Protein AF-A0A2T3MSB3-F1 (afdb_monomer_lite)

Sequence (90 aa):
MINNNIVKINLKDGIKDLLETYRDGIFEMSGGGIEYSSSREAYINKSQLVWFNIDEEKMTIAMSFGDVRSTLQFPDHGGEFQRIKRELTR

pLDDT: mean 81.86, std 17.31, range [40.16, 96.75]

Organism: NCBI:txid266810

Radius of gyration: 12.41 Å; chains: 1; bounding box: 30×26×35 Å

Structure (mmCIF, N/CA/C/O backbone):
data_AF-A0A2T3MSB3-F1
#
_entry.id   AF-A0A2T3MSB3-F1
#
loop_
_atom_site.group_PDB
_atom_site.id
_atom_site.type_symbol
_atom_site.label_atom_id
_atom_site.label_alt_id
_atom_site.label_comp_id
_atom_site.label_asym_id
_atom_site.label_entity_id
_atom_site.label_seq_id
_atom_site.pdbx_PDB_ins_code
_atom_site.Cartn_x
_atom_site.Cartn_y
_atom_site.Cartn_z
_atom_site.occupancy
_atom_site.B_iso_or_equiv
_atom_site.auth_seq_id
_atom_site.auth_comp_id
_atom_site.auth_asym_id
_atom_site.auth_atom_id
_atom_site.pdbx_PDB_model_num
ATOM 1 N N . MET A 1 1 ? -11.976 3.824 -21.592 1.00 40.16 1 MET A N 1
ATOM 2 C CA . MET A 1 1 ? -12.082 2.617 -20.745 1.00 40.16 1 MET A CA 1
ATOM 3 C C . MET A 1 1 ? -11.333 2.901 -19.458 1.00 40.16 1 MET A C 1
ATOM 5 O O . MET A 1 1 ? -10.168 3.260 -19.540 1.00 40.16 1 MET A O 1
ATOM 9 N N . ILE A 1 2 ? -12.000 2.846 -18.305 1.00 45.50 2 ILE A N 1
ATOM 10 C CA . ILE A 1 2 ? -11.326 3.003 -17.009 1.00 45.50 2 ILE A CA 1
ATOM 11 C C . ILE A 1 2 ? -10.523 1.722 -16.779 1.00 45.50 2 ILE A C 1
ATOM 13 O O . ILE A 1 2 ? -11.073 0.625 -16.857 1.00 45.50 2 ILE A O 1
ATOM 17 N N . ASN A 1 3 ? -9.213 1.853 -16.588 1.00 54.78 3 ASN A N 1
ATOM 18 C CA . ASN A 1 3 ? -8.343 0.714 -16.335 1.00 54.78 3 ASN A CA 1
ATOM 19 C C . ASN A 1 3 ? -8.527 0.275 -14.872 1.00 54.78 3 ASN A C 1
ATOM 21 O O . ASN A 1 3 ? -7.876 0.812 -13.981 1.00 54.78 3 ASN A O 1
ATOM 25 N N . ASN A 1 4 ? -9.430 -0.682 -14.624 1.00 69.62 4 ASN A N 1
ATOM 26 C CA . ASN A 1 4 ? -9.749 -1.209 -13.283 1.00 69.62 4 ASN A CA 1
ATOM 27 C C . ASN A 1 4 ? -8.566 -1.918 -12.587 1.00 69.62 4 ASN A C 1
ATOM 29 O O . ASN A 1 4 ? -8.697 -2.379 -11.454 1.00 69.62 4 ASN A O 1
ATOM 33 N N . ASN A 1 5 ? -7.419 -2.029 -13.260 1.00 86.19 5 ASN A N 1
ATOM 34 C CA . ASN A 1 5 ? -6.216 -2.640 -12.711 1.00 86.19 5 ASN A CA 1
ATOM 35 C C . ASN A 1 5 ? -5.332 -1.653 -11.945 1.00 86.19 5 ASN A C 1
ATOM 37 O O . ASN A 1 5 ? -4.408 -2.103 -11.276 1.00 86.19 5 ASN A O 1
ATOM 41 N N . ILE A 1 6 ? -5.594 -0.342 -12.015 1.00 90.88 6 ILE A N 1
ATOM 42 C CA . ILE A 1 6 ? -4.828 0.654 -11.259 1.00 90.88 6 ILE A CA 1
ATOM 43 C C . ILE A 1 6 ? -5.601 1.089 -10.016 1.00 90.88 6 ILE A C 1
ATOM 45 O O . ILE A 1 6 ? -6.705 1.623 -10.111 1.00 90.88 6 ILE A O 1
ATOM 49 N N . VAL A 1 7 ? -4.989 0.917 -8.848 1.00 91.81 7 VAL A N 1
ATOM 50 C CA . VAL A 1 7 ? -5.497 1.407 -7.568 1.00 91.81 7 VAL A CA 1
ATOM 51 C C . VAL A 1 7 ? -4.690 2.631 -7.168 1.00 91.81 7 VAL A C 1
ATOM 53 O O . VAL A 1 7 ? -3.507 2.542 -6.854 1.00 91.81 7 VAL A O 1
ATOM 56 N N . LYS A 1 8 ? -5.344 3.789 -7.167 1.00 92.25 8 LYS A N 1
ATOM 57 C CA . LYS A 1 8 ? -4.786 5.023 -6.612 1.00 92.25 8 LYS A CA 1
ATOM 58 C C . LYS A 1 8 ? -4.949 5.035 -5.092 1.00 92.25 8 LYS A C 1
ATOM 60 O O . LYS A 1 8 ? -6.016 4.662 -4.602 1.00 92.25 8 LYS A O 1
ATOM 65 N N . ILE A 1 9 ? -3.943 5.523 -4.374 1.00 90.38 9 ILE A N 1
ATOM 66 C CA . ILE A 1 9 ? -3.930 5.734 -2.921 1.00 90.38 9 ILE A CA 1
ATOM 67 C C . ILE A 1 9 ? -3.455 7.155 -2.633 1.00 90.38 9 ILE A C 1
ATOM 69 O O . ILE A 1 9 ? -2.454 7.602 -3.197 1.00 90.38 9 ILE A O 1
ATOM 73 N N . ASN A 1 10 ? -4.157 7.866 -1.754 1.00 88.62 10 ASN A N 1
ATOM 74 C CA . ASN A 1 10 ? -3.735 9.189 -1.305 1.00 88.62 10 ASN A CA 1
ATOM 75 C C . ASN A 1 10 ? -2.866 9.082 -0.042 1.00 88.62 10 ASN A C 1
ATOM 77 O O . ASN A 1 10 ? -3.364 8.782 1.037 1.00 88.62 10 ASN A O 1
ATOM 81 N N . LEU A 1 11 ? -1.567 9.371 -0.148 1.00 85.25 11 LEU A N 1
ATOM 82 C CA . LEU A 1 11 ? -0.641 9.284 0.989 1.00 85.25 11 LEU A CA 1
ATOM 83 C C . LEU A 1 11 ? -0.706 10.510 1.914 1.00 85.25 11 LEU A C 1
ATOM 85 O O . LEU A 1 11 ? -0.033 10.552 2.945 1.00 85.25 11 LEU A O 1
ATOM 89 N N . LYS A 1 12 ? -1.492 11.539 1.566 1.00 80.25 12 LYS A N 1
ATOM 90 C CA . LYS A 1 12 ? -1.681 12.725 2.422 1.00 80.25 12 LYS A CA 1
ATOM 91 C C . LYS A 1 12 ? -2.453 12.413 3.700 1.00 80.25 12 LYS A C 1
ATOM 93 O O . LYS A 1 12 ? -2.270 13.125 4.683 1.00 80.25 12 LYS A O 1
ATOM 98 N N . ASP A 1 13 ? -3.219 11.328 3.720 1.00 78.19 13 ASP A N 1
ATOM 99 C CA . ASP A 1 13 ? -4.071 10.939 4.847 1.00 78.19 13 ASP A CA 1
ATOM 100 C C . ASP A 1 13 ? -3.288 10.183 5.935 1.00 78.19 13 ASP A C 1
ATOM 102 O O . ASP A 1 13 ? -3.818 9.309 6.602 1.00 78.19 13 ASP A O 1
ATOM 106 N N . GLY A 1 14 ? -1.994 10.476 6.102 1.00 83.81 14 GLY A N 1
ATOM 107 C CA . GLY A 1 14 ? -1.139 9.843 7.111 1.00 83.81 14 GLY A CA 1
ATOM 108 C C . GLY A 1 14 ? -0.627 8.444 6.752 1.00 83.81 14 GLY A C 1
ATOM 109 O O . GLY A 1 14 ? 0.075 7.844 7.566 1.00 83.81 14 GLY A O 1
ATOM 110 N N . ILE A 1 15 ? -0.928 7.945 5.548 1.00 89.50 15 ILE A N 1
ATOM 111 C CA . ILE A 1 15 ? -0.420 6.665 5.042 1.00 89.50 15 ILE A CA 1
ATOM 112 C C . ILE A 1 15 ? 1.072 6.795 4.721 1.00 89.50 15 ILE A C 1
ATOM 114 O O . ILE A 1 15 ? 1.512 7.782 4.125 1.00 89.50 15 ILE A O 1
ATOM 118 N N . LYS A 1 16 ? 1.853 5.790 5.113 1.00 88.38 16 LYS A N 1
ATOM 119 C CA . LYS A 1 16 ? 3.302 5.722 4.885 1.00 88.38 16 LYS A CA 1
ATOM 120 C C . LYS A 1 16 ? 3.656 4.404 4.221 1.00 88.38 16 LYS A C 1
ATOM 122 O O . LYS A 1 16 ? 3.119 3.380 4.626 1.00 88.38 16 LYS A O 1
ATOM 127 N N . ASP A 1 17 ? 4.584 4.400 3.274 1.00 86.19 17 ASP A N 1
ATOM 128 C CA . ASP A 1 17 ? 5.250 3.154 2.895 1.00 86.19 17 ASP A CA 1
ATOM 129 C C . ASP A 1 17 ? 6.433 2.919 3.843 1.00 86.19 17 ASP A C 1
ATOM 131 O O . ASP A 1 17 ? 7.319 3.757 3.979 1.00 86.19 17 ASP A O 1
ATOM 135 N N . LEU A 1 18 ? 6.437 1.786 4.540 1.00 82.44 18 LEU A N 1
ATOM 136 C CA . LEU A 1 18 ? 7.487 1.405 5.484 1.00 82.44 18 LEU A CA 1
ATOM 137 C C . LEU A 1 18 ? 8.756 0.889 4.795 1.00 82.44 18 LEU A C 1
ATOM 139 O O . LEU A 1 18 ? 9.793 0.770 5.446 1.00 82.44 18 LEU A O 1
ATOM 143 N N . LEU A 1 19 ? 8.675 0.561 3.503 1.00 71.06 19 LEU A N 1
ATOM 144 C CA . LEU A 1 19 ? 9.805 0.122 2.683 1.00 71.06 19 LEU A CA 1
ATOM 145 C C . LEU A 1 19 ? 10.303 1.212 1.729 1.00 71.06 19 LEU A C 1
ATOM 147 O O . LEU A 1 19 ? 11.247 0.952 0.979 1.00 71.06 19 LEU A O 1
ATOM 151 N N . GLU A 1 20 ? 9.739 2.428 1.794 1.00 54.88 20 GLU A N 1
ATOM 152 C CA . GLU A 1 20 ? 10.323 3.617 1.169 1.00 54.88 20 GLU A CA 1
ATOM 153 C C . GLU A 1 20 ? 11.746 3.787 1.710 1.00 54.88 20 GLU A C 1
ATOM 155 O O . GLU A 1 20 ? 11.999 4.340 2.783 1.00 54.88 20 GLU A O 1
ATOM 160 N N . THR A 1 21 ? 12.718 3.278 0.959 1.00 44.66 21 THR A N 1
ATOM 161 C CA . THR A 1 21 ? 14.106 3.633 1.184 1.00 44.66 21 THR A CA 1
ATOM 162 C C . THR A 1 21 ? 14.207 5.068 0.699 1.00 44.66 21 THR A C 1
ATOM 164 O O . THR A 1 21 ? 14.280 5.314 -0.501 1.00 44.66 21 THR A O 1
ATOM 167 N N . TYR A 1 22 ? 14.133 6.013 1.633 1.00 41.09 22 TYR A N 1
ATOM 168 C CA . TYR A 1 22 ? 14.361 7.437 1.415 1.00 41.09 22 TYR A CA 1
ATOM 169 C C . TYR A 1 22 ? 15.771 7.615 0.819 1.00 41.09 22 TYR A C 1
ATOM 171 O O . TYR A 1 22 ? 16.752 7.757 1.546 1.00 41.09 22 TYR A O 1
ATOM 179 N N . ARG A 1 23 ? 15.902 7.510 -0.507 1.00 40.75 23 ARG A N 1
ATOM 180 C CA . ARG A 1 23 ? 17.130 7.811 -1.246 1.00 40.75 23 ARG A CA 1
ATOM 181 C C . ARG A 1 23 ? 16.938 9.159 -1.932 1.00 40.75 23 ARG A C 1
ATOM 183 O O . ARG A 1 23 ? 16.216 9.275 -2.913 1.00 40.75 23 ARG A O 1
ATOM 190 N N . ASP A 1 24 ? 17.565 10.176 -1.351 1.00 40.38 24 ASP A N 1
ATOM 191 C CA . ASP A 1 24 ? 17.968 11.422 -2.011 1.00 40.38 24 ASP A CA 1
ATOM 192 C C . ASP A 1 24 ? 16.885 12.264 -2.710 1.00 40.38 24 ASP A C 1
ATOM 194 O O . ASP A 1 24 ? 17.172 12.987 -3.659 1.00 40.38 24 ASP A O 1
ATOM 198 N N . GLY A 1 25 ? 15.645 12.259 -2.210 1.00 43.56 25 GLY A N 1
ATOM 199 C CA . GLY A 1 25 ? 14.654 13.282 -2.577 1.00 43.56 25 GLY A CA 1
ATOM 200 C C . GLY A 1 25 ? 14.150 13.229 -4.025 1.00 43.56 25 GLY A C 1
ATOM 201 O O . GLY A 1 25 ? 13.507 14.180 -4.470 1.00 43.56 25 GLY A O 1
ATOM 202 N N . ILE A 1 26 ? 14.391 12.129 -4.743 1.00 42.22 26 ILE A N 1
ATOM 203 C CA . ILE A 1 26 ? 13.828 11.870 -6.070 1.00 42.22 26 ILE A CA 1
ATOM 204 C C . ILE A 1 26 ? 12.864 10.687 -5.944 1.00 42.22 26 ILE A C 1
ATOM 206 O O . ILE A 1 26 ? 13.272 9.554 -5.701 1.00 42.22 26 ILE A O 1
ATOM 210 N N . PHE A 1 27 ? 11.565 10.956 -6.101 1.00 48.28 27 PHE A N 1
ATOM 211 C CA . PHE A 1 27 ? 10.519 9.933 -6.185 1.00 48.28 27 PHE A CA 1
ATOM 212 C C . PHE A 1 27 ? 10.552 9.269 -7.570 1.00 48.28 27 PHE A C 1
ATOM 214 O O . PHE A 1 27 ? 9.654 9.466 -8.378 1.00 48.28 27 PHE A O 1
ATOM 221 N N . GLU A 1 28 ? 11.600 8.505 -7.869 1.00 41.84 28 GLU A N 1
ATOM 222 C CA . GLU A 1 28 ? 11.649 7.654 -9.062 1.00 41.84 28 GLU A CA 1
ATOM 223 C C . GLU A 1 28 ? 12.041 6.229 -8.659 1.00 41.84 28 GLU A C 1
ATOM 225 O O . GLU A 1 28 ? 13.174 5.789 -8.834 1.00 41.84 28 GLU A O 1
ATOM 230 N N . MET A 1 29 ? 11.081 5.474 -8.115 1.00 46.44 29 MET A N 1
ATOM 231 C CA . MET A 1 29 ? 11.121 4.017 -8.245 1.00 46.44 29 MET A CA 1
ATOM 232 C C . MET A 1 29 ? 10.439 3.651 -9.558 1.00 46.44 29 MET A C 1
ATOM 234 O O . MET A 1 29 ? 9.225 3.481 -9.632 1.00 46.44 29 MET A O 1
ATOM 23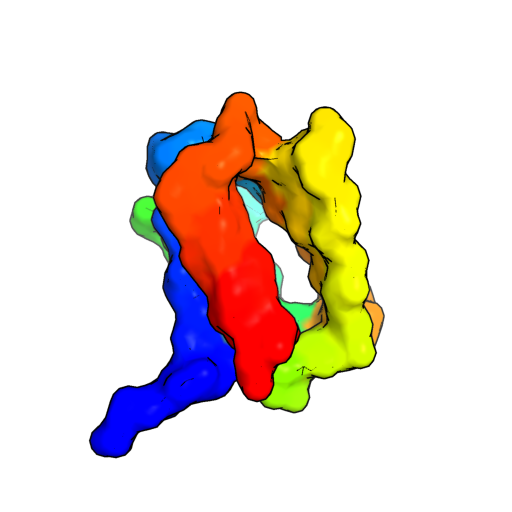8 N N . SER A 1 30 ? 11.233 3.576 -10.620 1.00 44.47 30 SER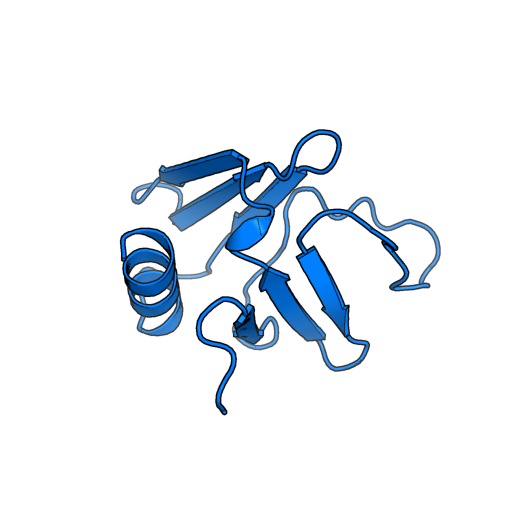 A N 1
ATOM 239 C CA . SER A 1 30 ? 10.792 3.070 -11.912 1.00 44.47 30 SER A CA 1
ATOM 240 C C . SER A 1 30 ? 10.685 1.544 -11.881 1.00 44.47 30 SER A C 1
ATOM 242 O O . SER A 1 30 ? 11.692 0.857 -11.715 1.00 44.47 30 SER A O 1
ATOM 244 N N . GLY A 1 31 ? 9.476 1.034 -12.125 1.00 54.06 31 GLY A N 1
ATOM 245 C CA . GLY A 1 31 ? 9.242 -0.309 -12.658 1.00 54.06 31 GLY A CA 1
ATOM 246 C C . GLY A 1 31 ? 9.097 -1.419 -11.620 1.00 54.06 31 GLY A C 1
ATOM 247 O O . GLY A 1 31 ?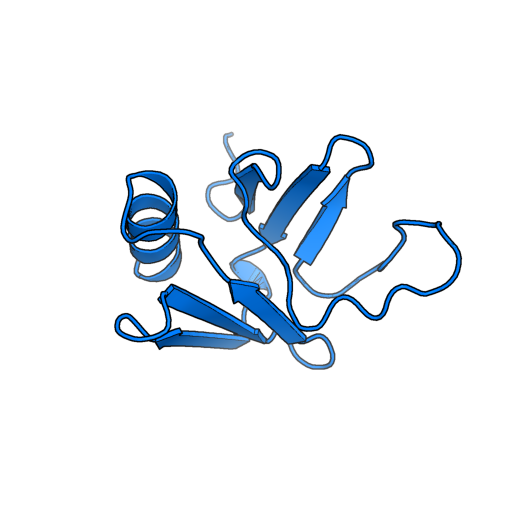 10.038 -2.155 -11.350 1.00 54.06 31 GLY A O 1
ATOM 248 N N . GLY A 1 32 ? 7.886 -1.609 -11.102 1.00 65.50 32 GLY A N 1
ATOM 249 C CA . GLY A 1 32 ? 7.563 -2.808 -10.326 1.00 65.50 32 GLY A CA 1
ATOM 250 C C . GLY A 1 32 ? 6.209 -2.728 -9.648 1.00 65.50 32 GLY A C 1
ATOM 251 O O . GLY A 1 32 ? 6.127 -2.853 -8.435 1.00 65.50 32 GLY A O 1
ATOM 252 N N . GLY A 1 33 ? 5.155 -2.454 -10.416 1.00 79.88 33 GLY A N 1
ATOM 253 C CA . GLY A 1 33 ? 3.767 -2.546 -9.965 1.00 79.88 33 GLY A CA 1
ATOM 254 C C . GLY A 1 33 ? 3.288 -1.507 -8.949 1.00 79.88 33 GLY A C 1
ATOM 255 O O . GLY A 1 33 ? 2.090 -1.473 -8.678 1.00 79.88 33 GLY A O 1
ATOM 256 N N . ILE A 1 34 ? 4.157 -0.631 -8.443 1.00 86.62 34 ILE A N 1
ATOM 257 C CA . ILE A 1 34 ? 3.787 0.539 -7.645 1.00 86.62 34 ILE A CA 1
ATOM 258 C C . ILE A 1 34 ? 4.606 1.757 -8.076 1.00 86.62 34 ILE A C 1
ATOM 260 O O . ILE A 1 34 ? 5.813 1.661 -8.280 1.00 86.62 34 ILE A O 1
ATOM 264 N N . GLU A 1 35 ? 3.938 2.896 -8.223 1.00 86.62 35 GLU A N 1
ATOM 265 C CA . GLU A 1 35 ? 4.547 4.173 -8.595 1.00 86.62 35 GLU A CA 1
ATOM 266 C C . GLU A 1 35 ? 4.103 5.272 -7.633 1.00 86.62 35 GLU A C 1
ATOM 268 O O . GLU A 1 35 ? 2.960 5.282 -7.171 1.00 86.62 35 GLU A O 1
ATOM 273 N N . TYR A 1 36 ? 4.996 6.221 -7.365 1.00 85.31 36 TYR A N 1
ATOM 274 C CA . TYR A 1 36 ? 4.758 7.336 -6.455 1.00 85.31 36 TYR A CA 1
ATOM 275 C C . TYR A 1 36 ? 4.800 8.656 -7.213 1.00 85.31 36 TYR A C 1
ATOM 277 O O . TYR A 1 36 ? 5.698 8.891 -8.015 1.00 85.31 36 TYR A O 1
ATOM 285 N N . SER A 1 37 ? 3.841 9.539 -6.946 1.00 83.81 37 SER A N 1
ATOM 286 C CA . SER A 1 37 ? 3.841 10.890 -7.502 1.00 83.81 37 SER A CA 1
ATOM 287 C C . SER A 1 37 ? 4.372 11.908 -6.495 1.00 83.81 37 SER A C 1
ATOM 289 O O . SER A 1 37 ? 4.178 11.788 -5.282 1.00 83.81 37 SER A O 1
ATOM 291 N N . SER A 1 38 ? 4.946 12.998 -7.010 1.00 80.81 38 SER A N 1
ATOM 292 C CA . SER A 1 38 ? 5.352 14.166 -6.213 1.00 80.81 38 SER A CA 1
ATOM 293 C C . SER A 1 38 ? 4.193 14.807 -5.435 1.00 80.81 38 SER A C 1
ATOM 295 O O . SER A 1 38 ? 4.409 15.539 -4.472 1.00 80.81 38 SER A O 1
ATOM 297 N N . SER A 1 39 ? 2.946 14.503 -5.812 1.00 84.25 39 SER A N 1
ATOM 298 C CA . SER A 1 39 ? 1.738 14.949 -5.115 1.00 84.25 39 SER A CA 1
ATOM 299 C C . SER A 1 39 ? 1.356 14.070 -3.923 1.00 84.25 39 SER A C 1
ATOM 301 O O . SER A 1 39 ? 0.265 14.254 -3.386 1.00 84.25 39 SER A O 1
ATOM 303 N N . ARG A 1 40 ? 2.241 13.169 -3.473 1.00 84.94 40 ARG A N 1
ATOM 304 C CA . ARG A 1 40 ? 1.996 12.202 -2.389 1.00 84.94 40 ARG A CA 1
ATOM 305 C C . ARG A 1 40 ? 0.839 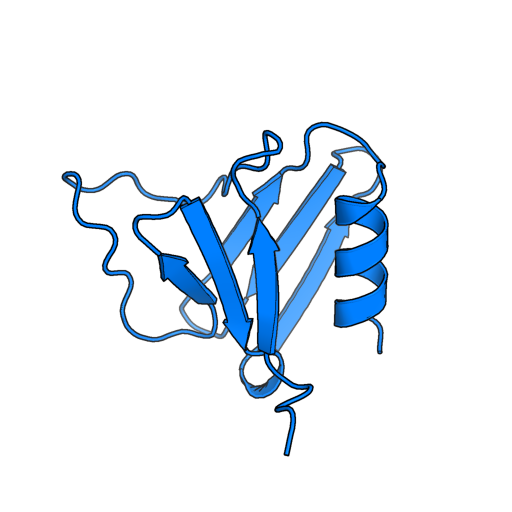11.259 -2.704 1.00 84.94 40 ARG A C 1
ATOM 307 O O . ARG A 1 40 ? -0.071 11.071 -1.900 1.00 84.94 40 ARG A O 1
ATOM 314 N N . GLU A 1 41 ? 0.874 10.672 -3.887 1.00 88.69 41 GLU A N 1
ATOM 315 C CA . GLU A 1 41 ? -0.068 9.636 -4.299 1.00 88.69 41 GLU A CA 1
ATOM 316 C C . GLU A 1 41 ? 0.718 8.386 -4.675 1.00 88.69 41 GLU A C 1
ATOM 318 O O . GLU A 1 41 ? 1.804 8.500 -5.241 1.00 88.69 41 GLU A O 1
ATOM 323 N N . ALA A 1 42 ? 0.160 7.215 -4.383 1.00 88.94 42 ALA A N 1
ATOM 324 C CA . ALA A 1 42 ? 0.679 5.944 -4.864 1.00 88.94 42 ALA A CA 1
ATOM 325 C C . ALA A 1 42 ? -0.293 5.332 -5.875 1.00 88.94 42 ALA A C 1
ATOM 327 O O . ALA A 1 42 ? -1.514 5.423 -5.718 1.00 88.94 42 ALA A O 1
ATOM 328 N N . TYR A 1 43 ? 0.246 4.697 -6.905 1.00 90.75 43 TYR A N 1
ATOM 329 C CA . TYR A 1 43 ? -0.499 4.038 -7.966 1.00 90.75 43 TYR A CA 1
ATOM 330 C C . TYR A 1 43 ? -0.047 2.587 -8.039 1.00 90.75 43 TYR A C 1
ATOM 332 O O . TYR A 1 43 ? 1.078 2.304 -8.432 1.00 90.75 43 TYR A O 1
ATOM 340 N N . ILE A 1 44 ? -0.923 1.667 -7.648 1.00 91.38 44 ILE A N 1
ATOM 341 C CA . ILE A 1 44 ? -0.659 0.228 -7.670 1.00 91.38 44 ILE A CA 1
ATOM 342 C C . ILE A 1 44 ? -1.253 -0.369 -8.935 1.00 91.38 44 ILE A C 1
ATOM 344 O O . ILE A 1 44 ? -2.452 -0.241 -9.174 1.00 91.38 44 ILE A O 1
ATOM 348 N N . ASN A 1 45 ? -0.449 -1.091 -9.703 1.00 91.38 45 ASN A N 1
ATOM 349 C CA . ASN A 1 45 ? -0.913 -1.922 -10.797 1.00 91.38 45 ASN A CA 1
ATOM 350 C C . ASN A 1 45 ? -1.164 -3.361 -10.323 1.00 91.38 45 ASN A C 1
ATOM 352 O O . ASN A 1 45 ? -0.239 -4.165 -10.190 1.00 91.38 45 ASN A O 1
ATOM 356 N N . LYS A 1 46 ? -2.442 -3.710 -10.137 1.00 90.12 46 LYS A N 1
ATOM 357 C CA . LYS A 1 46 ? -2.885 -5.046 -9.714 1.00 90.12 46 LYS A CA 1
ATOM 358 C C . LYS A 1 46 ? -2.429 -6.153 -10.661 1.00 90.12 46 LYS A C 1
ATOM 360 O O . LYS A 1 46 ? -2.221 -7.270 -10.209 1.00 90.12 46 LYS A O 1
ATOM 365 N N . SER A 1 47 ? -2.231 -5.867 -11.951 1.00 89.56 47 SER A N 1
ATOM 366 C CA . SER A 1 47 ? -1.800 -6.896 -12.907 1.00 89.56 47 SER A CA 1
ATOM 367 C C . SER A 1 47 ? -0.358 -7.364 -12.688 1.00 89.56 47 SER A C 1
ATOM 369 O O . SER A 1 47 ? 0.042 -8.370 -13.262 1.00 89.56 47 SER A O 1
ATOM 371 N N . GLN A 1 48 ? 0.435 -6.614 -11.919 1.00 89.56 48 GLN A N 1
ATOM 372 C CA . GLN A 1 48 ? 1.813 -6.959 -11.560 1.00 89.56 48 GLN A CA 1
ATOM 373 C C . GLN A 1 48 ? 1.929 -7.434 -10.105 1.00 89.56 48 GLN A C 1
ATOM 375 O O . GLN A 1 48 ? 3.023 -7.777 -9.662 1.00 89.56 48 GLN A O 1
ATOM 380 N N . LEU A 1 49 ? 0.824 -7.442 -9.350 1.00 90.44 49 LEU A N 1
ATOM 381 C CA . LEU A 1 49 ? 0.799 -7.863 -7.955 1.00 90.44 49 LEU A CA 1
ATOM 382 C C . LEU A 1 49 ? 0.938 -9.387 -7.880 1.00 90.44 49 LEU A C 1
ATOM 384 O O . LEU A 1 49 ? 0.063 -10.122 -8.328 1.00 90.44 49 LEU A O 1
ATOM 388 N N . VAL A 1 50 ? 2.043 -9.856 -7.306 1.00 92.00 50 VAL A N 1
ATOM 389 C CA . VAL A 1 50 ? 2.332 -11.287 -7.131 1.00 92.00 50 VAL A CA 1
ATOM 390 C C . VAL A 1 50 ? 1.642 -11.816 -5.880 1.00 92.00 50 VAL A C 1
ATOM 392 O O . VAL A 1 50 ? 1.032 -12.882 -5.902 1.00 92.00 50 VAL A O 1
ATOM 395 N N . TRP A 1 51 ? 1.733 -11.070 -4.781 1.00 93.12 51 TRP A N 1
ATOM 396 C CA . TRP A 1 51 ? 1.024 -11.373 -3.543 1.00 93.12 51 TRP A CA 1
ATOM 397 C C . TRP A 1 51 ? 0.803 -10.103 -2.724 1.00 93.12 51 TRP A C 1
ATOM 399 O O . TRP A 1 51 ? 1.517 -9.107 -2.873 1.00 93.12 51 TRP A O 1
ATOM 409 N N . PHE A 1 52 ? -0.177 -10.163 -1.827 1.00 95.25 52 PHE A N 1
ATOM 410 C CA . PHE A 1 52 ? -0.404 -9.155 -0.802 1.00 95.25 52 PHE A CA 1
ATOM 411 C C . PHE A 1 52 ? -0.815 -9.815 0.516 1.00 95.25 52 PHE A C 1
ATOM 413 O O . PHE A 1 52 ? -1.325 -10.935 0.529 1.00 95.25 52 PHE A O 1
ATOM 420 N N . ASN A 1 53 ? -0.586 -9.119 1.624 1.00 96.38 53 ASN A N 1
ATOM 421 C CA . ASN A 1 53 ? -1.033 -9.514 2.951 1.00 96.38 53 ASN A CA 1
ATOM 422 C C . ASN A 1 53 ? -1.614 -8.303 3.681 1.00 96.38 53 ASN A C 1
ATOM 424 O O . ASN A 1 53 ? -1.026 -7.223 3.651 1.00 96.38 53 ASN A O 1
ATOM 428 N N . ILE A 1 54 ? -2.746 -8.500 4.353 1.00 96.75 54 ILE A N 1
ATOM 429 C CA . ILE A 1 54 ? -3.432 -7.462 5.122 1.00 96.75 54 ILE A CA 1
ATOM 430 C C . ILE A 1 54 ? -3.330 -7.843 6.593 1.00 96.75 54 ILE A C 1
ATOM 432 O O . ILE A 1 54 ? -3.902 -8.844 7.018 1.00 96.75 54 ILE A O 1
ATOM 436 N N . ASP A 1 55 ? -2.597 -7.044 7.358 1.00 96.38 55 ASP A N 1
ATOM 437 C CA . ASP A 1 55 ? -2.510 -7.160 8.809 1.00 96.38 55 ASP A CA 1
ATOM 438 C C . ASP A 1 55 ? -3.412 -6.082 9.411 1.00 96.38 55 ASP A C 1
ATOM 440 O O . ASP A 1 55 ? -3.083 -4.893 9.388 1.00 96.38 55 ASP A O 1
ATOM 444 N N . GLU A 1 56 ? -4.588 -6.498 9.880 1.00 95.31 56 GLU A N 1
ATOM 445 C CA . GLU A 1 56 ? -5.565 -5.583 10.465 1.00 95.31 56 GLU A CA 1
ATOM 446 C C . GLU A 1 56 ? -5.069 -5.014 11.793 1.00 95.31 56 GLU A C 1
ATOM 448 O O . GLU A 1 56 ? -5.160 -3.810 11.989 1.00 95.31 56 GLU A O 1
ATOM 453 N N . GLU A 1 57 ? -4.460 -5.822 12.659 1.00 95.69 57 GLU A N 1
ATOM 454 C CA . GLU A 1 57 ? -3.969 -5.359 13.962 1.00 95.69 57 GLU A CA 1
ATOM 455 C C . GLU A 1 57 ? -2.915 -4.256 13.810 1.00 95.69 57 GLU A C 1
ATOM 457 O O . GLU A 1 57 ? -2.940 -3.253 14.524 1.00 95.69 57 GLU A O 1
ATOM 462 N N . LYS A 1 58 ? -2.009 -4.410 12.837 1.00 94.69 58 LYS A N 1
ATOM 463 C CA . LYS A 1 58 ? -0.978 -3.403 12.550 1.00 94.69 58 LYS A CA 1
ATOM 464 C C . LYS A 1 58 ? -1.429 -2.317 11.575 1.00 94.69 58 LYS A C 1
ATOM 466 O O . LYS A 1 58 ? -0.654 -1.396 11.321 1.00 94.69 58 LYS A O 1
ATOM 471 N N . MET A 1 59 ? -2.634 -2.427 11.014 1.00 95.75 59 MET A N 1
ATOM 472 C CA . MET A 1 59 ? -3.162 -1.550 9.960 1.00 95.75 59 MET A CA 1
ATOM 473 C C . MET A 1 59 ? -2.179 -1.413 8.791 1.00 95.75 59 MET A C 1
ATOM 475 O O . MET A 1 59 ? -1.884 -0.316 8.311 1.00 95.75 59 MET A O 1
ATOM 479 N N . THR A 1 60 ? -1.633 -2.547 8.346 1.00 95.38 60 THR A N 1
ATOM 480 C CA . THR A 1 60 ? -0.670 -2.582 7.240 1.00 95.38 60 THR A CA 1
ATOM 481 C C . THR A 1 60 ? -1.145 -3.448 6.086 1.00 95.38 60 THR A C 1
ATOM 483 O O . THR A 1 60 ? -1.808 -4.469 6.274 1.00 95.38 60 THR A O 1
ATOM 486 N N . ILE A 1 61 ? -0.776 -3.041 4.875 1.00 95.38 61 ILE A N 1
ATOM 487 C CA . ILE A 1 61 ? -0.947 -3.818 3.652 1.00 95.38 61 ILE A CA 1
ATOM 488 C C . ILE A 1 61 ? 0.433 -3.996 3.025 1.00 95.38 61 ILE A C 1
ATOM 490 O O . ILE A 1 61 ? 1.004 -3.058 2.467 1.00 95.38 61 ILE A O 1
ATOM 494 N N . ALA A 1 62 ? 0.969 -5.208 3.134 1.00 94.19 62 ALA A N 1
ATOM 495 C CA . ALA A 1 62 ? 2.210 -5.602 2.484 1.00 94.19 62 ALA A CA 1
ATOM 496 C C . ALA A 1 62 ? 1.913 -6.122 1.076 1.00 94.19 62 ALA A C 1
ATOM 498 O O . ALA A 1 62 ? 0.962 -6.877 0.880 1.00 94.19 62 ALA A O 1
ATOM 499 N N . MET A 1 63 ? 2.725 -5.729 0.101 1.00 93.56 63 MET A N 1
ATOM 500 C CA . MET A 1 63 ? 2.562 -6.080 -1.307 1.00 93.56 63 MET A CA 1
ATOM 501 C C . MET A 1 63 ? 3.909 -6.438 -1.924 1.00 93.56 63 MET A C 1
ATOM 503 O O . MET A 1 63 ? 4.942 -5.859 -1.579 1.00 93.56 63 MET A O 1
ATOM 507 N N . SER A 1 64 ? 3.887 -7.362 -2.879 1.00 90.38 64 SER A N 1
ATOM 508 C CA . SER A 1 64 ? 5.042 -7.697 -3.705 1.00 90.38 64 SER A CA 1
ATOM 509 C C . SER A 1 64 ? 4.661 -7.759 -5.170 1.00 90.38 64 SER A C 1
ATOM 511 O O . SER A 1 64 ? 3.648 -8.347 -5.548 1.00 90.38 64 SER A O 1
ATOM 513 N N . PHE A 1 65 ? 5.540 -7.200 -5.986 1.00 88.88 65 PHE A N 1
ATOM 514 C CA . PHE A 1 65 ? 5.434 -7.127 -7.435 1.00 88.88 65 PHE A CA 1
ATOM 515 C C . PHE A 1 65 ? 6.634 -7.832 -8.087 1.00 88.88 65 PHE A C 1
ATOM 517 O O . PHE A 1 65 ? 7.214 -7.348 -9.055 1.00 88.88 65 PHE A O 1
ATOM 524 N N . GLY A 1 66 ? 7.067 -8.952 -7.493 1.00 84.94 66 GLY A N 1
ATOM 525 C CA . GLY A 1 66 ? 8.328 -9.619 -7.823 1.00 84.94 66 GLY A CA 1
ATOM 526 C C . GLY A 1 66 ? 9.480 -9.032 -7.009 1.00 84.94 66 GLY A C 1
ATOM 527 O O . GLY A 1 66 ? 9.492 -9.157 -5.781 1.00 84.94 66 GLY A O 1
ATOM 528 N N . ASP A 1 67 ? 10.418 -8.373 -7.685 1.00 81.06 67 ASP A N 1
ATOM 529 C CA . ASP A 1 67 ? 11.622 -7.798 -7.065 1.00 81.06 67 ASP A CA 1
ATOM 530 C C . ASP A 1 67 ? 11.337 -6.529 -6.246 1.00 81.06 67 ASP A C 1
ATOM 532 O O . ASP A 1 67 ? 12.142 -6.127 -5.406 1.00 81.06 67 ASP A O 1
ATOM 536 N N . VAL A 1 68 ? 10.163 -5.922 -6.444 1.00 83.81 68 VAL A N 1
ATOM 537 C CA . VAL A 1 68 ? 9.697 -4.763 -5.678 1.00 83.81 68 VAL A CA 1
ATOM 538 C C . VAL A 1 68 ? 8.744 -5.206 -4.570 1.00 83.81 68 VAL A C 1
ATOM 540 O O . VAL A 1 68 ? 7.851 -6.037 -4.771 1.00 83.81 68 VAL A O 1
ATOM 543 N N . ARG A 1 69 ? 8.929 -4.632 -3.378 1.00 85.81 69 ARG A N 1
ATOM 544 C CA . ARG A 1 69 ? 8.056 -4.814 -2.215 1.00 85.81 69 ARG A CA 1
ATOM 545 C C . ARG A 1 69 ? 7.702 -3.458 -1.629 1.00 85.81 69 ARG A C 1
ATOM 547 O O . ARG A 1 69 ? 8.553 -2.581 -1.559 1.00 85.81 69 ARG A O 1
ATOM 554 N N . SER A 1 70 ? 6.464 -3.331 -1.178 1.00 88.31 70 SER A N 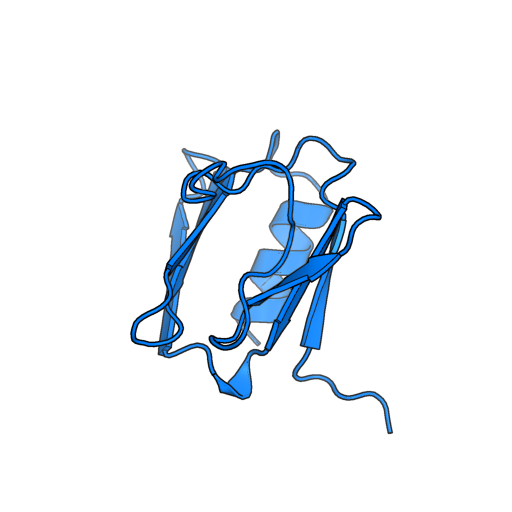1
ATOM 555 C CA . SER A 1 70 ? 5.954 -2.151 -0.482 1.00 88.31 70 SER A CA 1
ATOM 556 C C . SER A 1 70 ? 5.162 -2.602 0.739 1.00 88.31 70 SER A C 1
ATOM 558 O O . SER A 1 70 ? 4.594 -3.698 0.758 1.00 88.31 70 SER A O 1
ATOM 560 N N . THR A 1 71 ? 5.158 -1.805 1.801 1.00 92.56 71 THR A N 1
ATOM 561 C CA . THR A 1 71 ? 4.293 -2.050 2.956 1.00 92.56 71 THR A CA 1
ATOM 562 C C . THR A 1 71 ? 3.658 -0.747 3.378 1.00 92.56 71 THR A C 1
ATOM 564 O O . THR A 1 71 ? 4.271 0.066 4.061 1.00 92.56 71 THR A O 1
ATOM 567 N N . LEU A 1 72 ? 2.399 -0.572 2.996 1.00 92.31 72 LEU A N 1
ATOM 568 C CA . LEU A 1 72 ? 1.636 0.611 3.348 1.00 92.31 72 LEU A CA 1
ATOM 569 C C . LEU A 1 72 ? 1.107 0.472 4.770 1.00 92.31 72 LEU A C 1
ATOM 571 O O . LEU A 1 72 ? 0.339 -0.444 5.059 1.00 92.31 72 LEU A O 1
ATOM 575 N N . GLN A 1 73 ? 1.505 1.385 5.643 1.00 94.56 73 GLN A N 1
ATOM 576 C CA . GLN A 1 73 ? 0.948 1.569 6.972 1.00 94.56 73 GLN A CA 1
ATOM 577 C C . GLN A 1 73 ? -0.095 2.678 6.943 1.00 94.56 73 GLN A C 1
ATOM 579 O O . GLN A 1 73 ? 0.186 3.800 6.523 1.00 94.56 73 GLN A O 1
ATOM 584 N N . PHE A 1 74 ? -1.287 2.354 7.426 1.00 94.94 74 PHE A N 1
ATOM 585 C CA . PHE A 1 74 ? -2.416 3.262 7.545 1.00 94.94 74 PHE A CA 1
ATOM 586 C C . PHE A 1 74 ? -2.501 3.775 8.990 1.00 94.94 74 PHE A C 1
ATOM 588 O O . PHE A 1 74 ? -2.119 3.056 9.916 1.00 94.94 74 PHE A O 1
ATOM 595 N N . PRO A 1 75 ? -2.968 5.015 9.213 1.00 93.94 75 PRO A N 1
ATOM 596 C CA . PRO A 1 75 ? -3.085 5.565 10.565 1.00 93.94 75 PRO A CA 1
ATOM 597 C C . PRO A 1 75 ? -4.240 4.949 11.363 1.00 93.94 75 PRO A C 1
ATOM 599 O O . PRO A 1 75 ? -4.210 4.970 12.592 1.00 93.94 75 PRO A O 1
ATOM 602 N N . ASP A 1 76 ? -5.261 4.444 10.669 1.00 93.62 76 ASP A N 1
ATOM 603 C CA . ASP A 1 76 ? -6.471 3.868 11.239 1.00 93.62 76 ASP A CA 1
ATOM 604 C C . ASP A 1 76 ? -7.097 2.810 10.302 1.00 93.62 76 ASP A C 1
ATOM 606 O O . ASP A 1 76 ? -6.664 2.595 9.166 1.00 93.62 76 ASP A O 1
ATOM 610 N N . HIS A 1 77 ? -8.165 2.162 10.776 1.00 90.00 77 HIS A N 1
ATOM 611 C CA . HIS A 1 77 ? -9.014 1.255 9.990 1.00 90.00 77 HIS A CA 1
ATOM 612 C C . HIS A 1 77 ? -10.052 1.981 9.116 1.00 90.00 77 HIS A C 1
ATOM 614 O O . HIS A 1 77 ? -11.088 1.401 8.775 1.00 90.00 77 HIS A O 1
ATOM 620 N N . GLY A 1 78 ? -9.824 3.256 8.807 1.00 90.19 78 GLY A N 1
ATOM 621 C CA . GLY A 1 78 ? -10.780 4.142 8.165 1.00 90.19 78 GLY A CA 1
ATOM 622 C C . GLY A 1 78 ? -11.111 3.771 6.722 1.00 90.19 78 GLY A C 1
ATOM 623 O O . GLY A 1 78 ? -10.769 2.707 6.195 1.00 90.19 78 GLY A O 1
ATOM 624 N N . GLY A 1 79 ? -11.819 4.687 6.058 1.00 91.44 79 GLY A N 1
ATOM 625 C CA . GLY A 1 79 ? -12.380 4.450 4.728 1.00 91.44 79 GLY A CA 1
ATOM 626 C C . GLY A 1 79 ? -11.338 4.032 3.693 1.00 91.44 79 GLY A C 1
ATOM 627 O O . GLY A 1 79 ? -11.609 3.140 2.892 1.00 91.44 79 GLY A O 1
ATOM 628 N N . GLU A 1 80 ? -10.142 4.619 3.742 1.00 92.44 80 GLU A N 1
ATOM 629 C CA . GLU A 1 80 ? -9.075 4.318 2.788 1.00 92.44 80 GLU A CA 1
ATOM 630 C C . GLU A 1 80 ? -8.500 2.911 3.004 1.00 92.44 80 GLU A C 1
ATOM 632 O O . GLU A 1 80 ? -8.416 2.148 2.044 1.00 92.44 80 GLU A O 1
ATOM 637 N N . PHE A 1 81 ? -8.231 2.495 4.249 1.00 94.25 81 PHE A N 1
ATOM 638 C CA . PHE A 1 81 ? -7.785 1.127 4.552 1.00 94.25 81 PHE A CA 1
ATOM 639 C C . PHE A 1 81 ? -8.794 0.081 4.053 1.00 94.25 81 PHE A C 1
ATOM 641 O O . PHE A 1 81 ? -8.440 -0.848 3.322 1.00 94.25 81 PHE A O 1
ATOM 648 N N . GLN A 1 82 ? -10.082 0.274 4.362 1.00 94.44 82 GLN A N 1
ATOM 649 C CA . GLN A 1 82 ? -11.150 -0.628 3.913 1.00 94.44 82 GLN A CA 1
ATOM 650 C C . GLN A 1 82 ? -11.340 -0.598 2.392 1.00 94.44 82 GLN A C 1
ATOM 652 O O . GLN A 1 82 ? -11.653 -1.623 1.778 1.00 94.44 82 GLN A O 1
ATOM 657 N N . ARG A 1 83 ? -11.150 0.567 1.759 1.00 94.50 83 ARG A N 1
ATOM 658 C CA . ARG A 1 83 ? -11.218 0.703 0.303 1.00 94.50 83 ARG A CA 1
ATOM 659 C C . ARG A 1 83 ? -10.104 -0.093 -0.358 1.00 94.50 83 ARG A C 1
ATOM 661 O O . ARG A 1 83 ? -10.419 -0.909 -1.217 1.00 94.50 83 ARG A O 1
ATOM 668 N N . ILE A 1 84 ? -8.849 0.083 0.055 1.00 93.12 84 ILE A N 1
ATOM 669 C CA . ILE A 1 84 ? -7.714 -0.639 -0.535 1.00 93.12 84 ILE A CA 1
ATOM 670 C C . ILE A 1 84 ? -7.835 -2.142 -0.290 1.00 93.12 84 ILE A C 1
ATOM 672 O O . ILE A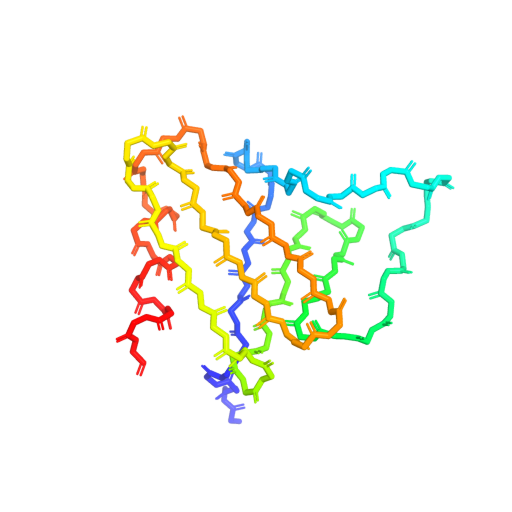 1 84 ? -7.700 -2.919 -1.232 1.00 93.12 84 ILE A O 1
ATOM 676 N N . LYS A 1 85 ? -8.218 -2.562 0.922 1.00 93.88 85 LYS A N 1
ATOM 677 C CA . LYS A 1 85 ? -8.538 -3.966 1.221 1.00 93.88 85 LYS A CA 1
ATOM 678 C C . LYS A 1 85 ? -9.547 -4.550 0.229 1.00 93.88 85 LYS A C 1
ATOM 680 O O . LYS A 1 85 ? -9.340 -5.644 -0.292 1.00 93.88 85 LYS A O 1
ATOM 685 N N . ARG A 1 86 ? -10.628 -3.824 -0.069 1.00 94.44 86 ARG A N 1
ATOM 686 C CA . ARG A 1 86 ? -11.650 -4.261 -1.031 1.00 94.44 86 ARG A CA 1
ATOM 687 C C . ARG A 1 86 ? -11.145 -4.257 -2.475 1.00 94.44 86 ARG A C 1
ATOM 689 O O . ARG A 1 86 ? -11.524 -5.138 -3.233 1.00 94.44 86 ARG A O 1
ATOM 696 N N . GLU A 1 87 ? -10.332 -3.280 -2.863 1.00 93.25 87 GLU A N 1
ATOM 697 C CA . GLU A 1 87 ? -9.759 -3.198 -4.214 1.00 93.25 87 GLU A CA 1
ATOM 698 C C . GLU A 1 87 ? -8.774 -4.337 -4.510 1.00 93.25 87 GLU A C 1
ATOM 700 O O . GLU A 1 87 ? -8.713 -4.799 -5.649 1.00 93.25 87 GLU A O 1
ATOM 705 N N . LEU A 1 88 ? -8.020 -4.792 -3.502 1.00 91.12 88 LEU A N 1
ATOM 706 C CA . LEU A 1 88 ? -7.042 -5.879 -3.637 1.00 91.12 88 LEU A CA 1
ATOM 707 C C . LEU A 1 88 ? -7.667 -7.277 -3.560 1.00 91.12 88 LEU A C 1
ATOM 709 O O . LEU A 1 88 ? -7.117 -8.226 -4.106 1.00 91.12 88 LEU A O 1
ATOM 713 N N . THR A 1 89 ? -8.816 -7.415 -2.898 1.00 89.69 89 THR A N 1
ATOM 714 C CA . THR A 1 89 ? -9.522 -8.701 -2.735 1.00 89.69 89 THR A CA 1
ATOM 715 C C . THR A 1 89 ? -10.593 -8.958 -3.803 1.00 89.69 89 THR A C 1
ATOM 717 O O . THR A 1 89 ? -11.324 -9.943 -3.706 1.00 89.69 89 THR A O 1
ATOM 720 N N . ARG A 1 90 ? -10.692 -8.085 -4.813 1.00 83.00 90 ARG A N 1
ATOM 721 C CA . ARG A 1 90 ? -11.591 -8.196 -5.971 1.00 83.00 90 ARG A CA 1
ATOM 722 C C . ARG A 1 90 ? -10.806 -8.351 -7.265 1.00 83.00 90 ARG A C 1
ATOM 724 O O . ARG A 1 90 ? -11.206 -9.237 -8.045 1.00 83.00 90 ARG A O 1
#

Foldseek 3Di:
DPPLQKDKAACVQVKDWPPPPPDDPDQDPPDFQWGADPNRMIIGGNVQWPDWDQDQVQLWIWTGSDVDITIIGHPHCDPRSVVVVVSNVD

Secondary structure (DSSP, 8-state):
---TTEEEEEGGGS-EETT----TT-----SSSEEEETTTEEEEEGGG--EEEEETTTTEEEEE-SS-EEEEEPSSSSHHHHHHHHHH--